Protein AF-A0A497PQ30-F1 (afdb_monomer_lite)

Foldseek 3Di:
DDWFWWAAPPPRDIDIDPDPFDDDPRDTTHTDPDDPPLCQWDQPDPVVRDIDGVCPVVVVVVVVVQVVVVVVLVVVCVVDDPVVNCVVPQADPVRHGDGPVNVD

Sequence (104 aa):
MAIKNYKCQICGHQYRTKDKSPEHCGKLSDRIMVAPTVTILEKQDPYTNKSRLKDQEKILKERARNHSRDVETTDLIEKNPLDEAVKNGWIKEDGTVRKKIDDR

Radius of gyration: 26.43 Å; chains: 1; bounding box: 48×39×66 Å

pLDDT: mean 76.83, std 9.65, range [52.75, 93.19]

Secondary structure (DSSP, 8-state):
---EEEE-TTT--EEEES-SS-EETTEEPEEE-PPP----EEEEETTTTEEEETTHHHHHHHHHHHHHHHHHHHHHHHHS-HHHHHHTTSB-TTSPBP-GGGG-

Structure (mmCIF, N/CA/C/O backbone):
data_AF-A0A497PQ30-F1
#
_entry.id   AF-A0A497PQ30-F1
#
loop_
_atom_site.group_PDB
_atom_site.id
_atom_site.type_symbol
_atom_site.label_atom_id
_atom_site.label_alt_id
_atom_site.label_comp_id
_atom_site.label_asym_id
_atom_site.label_entity_id
_atom_site.label_seq_id
_atom_site.pdbx_PDB_ins_code
_atom_site.Cartn_x
_atom_site.Cartn_y
_atom_site.Cartn_z
_atom_site.occupancy
_atom_site.B_iso_or_equiv
_atom_site.auth_seq_id
_atom_site.auth_comp_id
_atom_site.auth_asym_id
_atom_site.auth_atom_id
_atom_site.pdbx_PDB_model_num
ATOM 1 N N . MET A 1 1 ? 10.638 15.350 -10.994 1.00 65.06 1 MET A N 1
ATOM 2 C CA . MET A 1 1 ? 10.108 14.478 -12.071 1.00 65.06 1 MET A CA 1
ATOM 3 C C . MET A 1 1 ? 10.624 13.061 -11.868 1.00 65.06 1 MET A C 1
ATOM 5 O O . MET A 1 1 ? 11.779 12.910 -11.482 1.00 65.06 1 MET A O 1
ATOM 9 N N . ALA A 1 2 ? 9.773 12.049 -12.062 1.00 77.50 2 ALA A N 1
ATOM 10 C CA . ALA A 1 2 ? 10.164 10.642 -11.949 1.00 77.50 2 ALA A CA 1
ATOM 11 C C . ALA A 1 2 ? 11.087 10.231 -13.108 1.00 77.50 2 ALA A C 1
ATOM 13 O O . ALA A 1 2 ? 10.912 10.712 -14.228 1.00 77.50 2 ALA A O 1
ATOM 14 N N . ILE A 1 3 ? 12.045 9.341 -12.838 1.00 85.81 3 ILE A N 1
ATOM 15 C CA . ILE A 1 3 ? 12.904 8.746 -13.870 1.00 85.81 3 ILE A CA 1
ATOM 16 C C . ILE A 1 3 ? 12.032 7.856 -14.765 1.00 85.81 3 ILE A C 1
ATOM 18 O O . ILE A 1 3 ? 11.286 7.014 -14.264 1.00 85.81 3 ILE A O 1
ATOM 22 N N . LYS A 1 4 ? 12.115 8.048 -16.082 1.00 88.56 4 LYS A N 1
ATOM 23 C CA . LYS A 1 4 ? 11.377 7.283 -17.096 1.00 88.56 4 LYS A CA 1
ATOM 24 C C . LYS A 1 4 ? 12.353 6.582 -18.039 1.00 88.56 4 LYS A C 1
ATOM 26 O O . LYS A 1 4 ? 13.482 7.036 -18.216 1.00 88.56 4 LYS A O 1
ATOM 31 N N . ASN A 1 5 ? 11.908 5.475 -18.632 1.00 91.19 5 ASN A N 1
ATOM 32 C CA . ASN A 1 5 ? 12.662 4.734 -19.642 1.00 91.19 5 ASN A CA 1
ATOM 33 C C . ASN A 1 5 ? 12.316 5.266 -21.040 1.00 91.19 5 ASN A C 1
ATOM 35 O O . ASN A 1 5 ? 11.136 5.470 -21.340 1.00 91.19 5 ASN A O 1
ATOM 39 N N . TYR A 1 6 ? 13.326 5.443 -21.887 1.00 93.19 6 TYR A N 1
ATOM 40 C CA . TYR A 1 6 ? 13.181 5.864 -23.280 1.00 93.19 6 TYR A CA 1
ATOM 41 C C . TYR A 1 6 ? 14.001 4.965 -24.209 1.00 93.19 6 TYR A C 1
ATOM 43 O O . TYR A 1 6 ? 14.993 4.369 -23.783 1.00 93.19 6 TYR A O 1
ATOM 51 N N . LYS A 1 7 ? 13.578 4.869 -25.472 1.00 92.62 7 LYS A N 1
ATOM 52 C CA . LYS A 1 7 ? 14.267 4.155 -26.550 1.00 92.62 7 LYS A CA 1
ATOM 53 C C . LYS A 1 7 ? 14.501 5.097 -27.724 1.00 92.62 7 LYS A C 1
ATOM 55 O O . LYS A 1 7 ? 13.562 5.715 -28.216 1.00 92.62 7 LYS A O 1
ATOM 60 N N . CYS A 1 8 ? 15.736 5.167 -28.206 1.00 92.00 8 CYS A N 1
ATOM 61 C CA . CYS A 1 8 ? 16.032 5.883 -29.441 1.00 92.00 8 CYS A CA 1
ATOM 62 C C . CYS A 1 8 ? 15.506 5.110 -30.656 1.00 92.00 8 CYS A C 1
ATOM 64 O O . CYS A 1 8 ? 15.765 3.914 -30.792 1.00 92.00 8 CYS A O 1
ATOM 66 N N . GLN A 1 9 ? 14.815 5.802 -31.561 1.00 88.56 9 GLN A N 1
ATOM 67 C CA . GLN A 1 9 ? 14.284 5.210 -32.793 1.00 88.56 9 GLN A CA 1
ATOM 68 C C . GLN A 1 9 ? 15.371 4.843 -33.816 1.00 88.56 9 GLN A C 1
ATOM 70 O O . GLN A 1 9 ? 15.141 3.982 -34.657 1.00 88.56 9 GLN A O 1
ATOM 75 N N . ILE A 1 10 ? 16.543 5.488 -33.760 1.00 91.25 10 ILE A N 1
ATOM 76 C CA . ILE A 1 10 ? 17.610 5.312 -34.759 1.00 91.25 10 ILE A CA 1
ATOM 77 C C . ILE A 1 10 ? 18.509 4.130 -34.393 1.00 91.25 10 ILE A C 1
ATOM 79 O O . ILE A 1 10 ? 18.647 3.190 -35.167 1.00 91.25 10 ILE A O 1
ATOM 83 N N . CYS A 1 11 ? 19.122 4.168 -33.210 1.00 90.75 11 CYS A N 1
ATOM 84 C CA . CYS A 1 11 ? 20.087 3.152 -32.781 1.00 90.75 11 CYS A CA 1
ATOM 85 C C . CYS A 1 11 ? 19.477 2.078 -31.867 1.00 90.75 11 CYS A C 1
ATOM 87 O O . CYS A 1 11 ? 20.154 1.124 -31.494 1.00 90.75 11 CYS A O 1
ATOM 89 N N . GLY A 1 12 ? 18.216 2.237 -31.447 1.00 85.81 12 GLY A N 1
ATOM 90 C CA . GLY A 1 12 ? 17.548 1.308 -30.533 1.00 85.81 12 GLY A CA 1
ATOM 91 C C . GLY A 1 12 ? 18.042 1.357 -29.082 1.00 85.81 12 GLY A C 1
ATOM 92 O O . GLY A 1 12 ? 17.536 0.587 -28.262 1.00 85.81 12 GLY A O 1
ATOM 93 N N . HIS A 1 13 ? 18.991 2.242 -28.751 1.00 91.06 13 HIS A N 1
ATOM 94 C CA . HIS A 1 13 ? 19.568 2.358 -27.413 1.00 91.06 13 HIS A CA 1
ATOM 95 C C . HIS A 1 13 ? 18.505 2.743 -26.377 1.00 91.06 13 HIS A C 1
ATOM 97 O O . HIS A 1 13 ? 17.700 3.654 -26.602 1.00 91.06 13 HIS A O 1
ATOM 103 N N . GLN A 1 14 ? 18.505 2.039 -25.244 1.00 92.31 14 GLN A N 1
ATOM 104 C CA . GLN A 1 14 ? 17.577 2.264 -24.140 1.00 92.31 14 GLN A CA 1
ATOM 105 C C . GLN A 1 14 ? 18.292 2.955 -22.988 1.00 92.31 14 GLN A C 1
ATOM 107 O O . GLN A 1 14 ? 19.351 2.511 -22.553 1.00 92.31 14 GLN A O 1
ATOM 112 N N . TYR A 1 15 ? 17.687 4.014 -22.462 1.00 90.81 15 TYR A N 1
ATOM 113 C CA . TYR A 1 15 ? 18.277 4.803 -21.387 1.00 90.81 15 TYR A CA 1
ATOM 114 C C . TYR A 1 15 ? 17.205 5.389 -20.463 1.00 90.81 15 TYR A C 1
ATOM 116 O O . TYR A 1 15 ? 16.004 5.360 -20.750 1.00 90.81 15 TYR A O 1
ATOM 124 N N . ARG A 1 16 ? 17.643 5.884 -19.301 1.00 91.88 16 ARG A N 1
ATOM 125 C CA . ARG A 1 16 ? 16.776 6.399 -18.234 1.00 91.88 16 ARG A CA 1
ATOM 126 C C . ARG A 1 16 ? 17.083 7.862 -17.963 1.00 91.88 16 ARG A C 1
ATOM 128 O O . ARG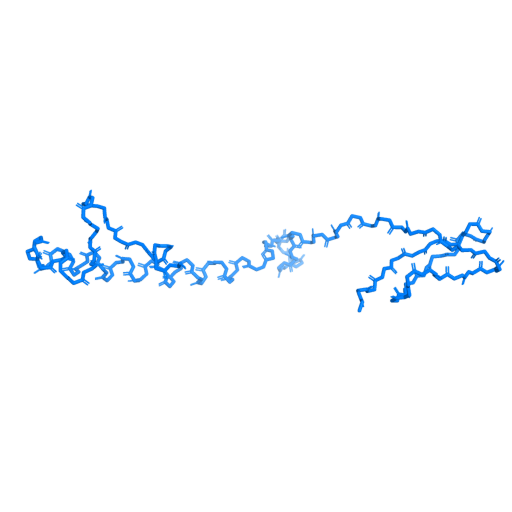 A 1 16 ? 18.227 8.200 -17.694 1.00 91.88 16 ARG A O 1
ATOM 135 N N . THR A 1 17 ? 16.066 8.718 -17.980 1.00 90.19 17 THR A N 1
ATOM 136 C CA . THR A 1 17 ? 16.227 10.151 -17.682 1.00 90.19 17 THR A CA 1
ATOM 137 C C . THR A 1 17 ? 14.989 10.726 -16.988 1.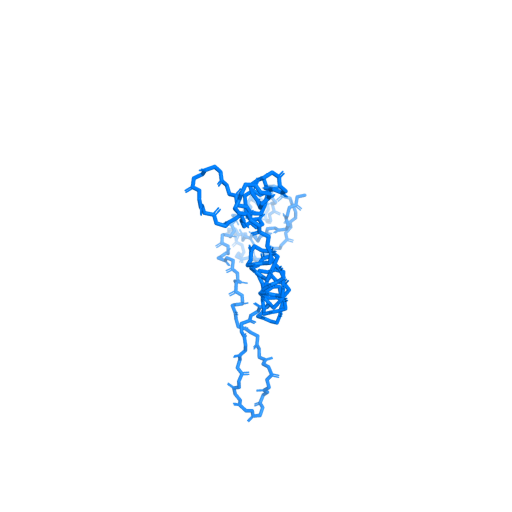00 90.19 17 THR A C 1
ATOM 139 O O . THR A 1 17 ? 13.910 10.125 -16.994 1.00 90.19 17 THR A O 1
ATOM 142 N N . LYS A 1 18 ? 15.161 11.880 -16.334 1.00 90.88 18 LYS A N 1
ATOM 143 C CA . LYS A 1 18 ? 14.083 12.697 -15.756 1.00 90.88 18 LYS A CA 1
ATOM 144 C C . LYS A 1 18 ? 13.473 13.664 -16.781 1.00 90.88 18 LYS A C 1
ATOM 146 O O . LYS A 1 18 ? 12.424 14.240 -16.487 1.00 90.88 18 LYS A O 1
ATOM 151 N N . ASP A 1 19 ? 14.099 13.827 -17.946 1.00 89.00 19 ASP A N 1
ATOM 152 C CA . ASP A 1 19 ? 13.671 14.769 -18.980 1.00 89.00 19 ASP A CA 1
ATOM 153 C C . ASP A 1 19 ? 12.336 14.356 -19.609 1.00 89.00 19 ASP A C 1
ATOM 155 O O . ASP A 1 19 ? 12.029 13.169 -19.780 1.00 89.00 19 ASP A O 1
ATOM 159 N N . LYS A 1 20 ? 11.511 15.357 -19.940 1.00 82.88 20 LYS A N 1
ATOM 160 C CA . LYS A 1 20 ? 10.192 15.134 -20.553 1.00 82.88 20 LYS A CA 1
ATOM 161 C C . LYS A 1 20 ? 10.291 14.717 -22.022 1.00 82.88 20 LYS A C 1
ATOM 163 O O . LYS A 1 20 ? 9.465 13.918 -22.450 1.00 82.88 20 LYS A O 1
ATOM 168 N N . SER A 1 21 ? 11.295 15.228 -22.734 1.00 85.12 21 SER A N 1
ATOM 169 C CA . SER A 1 21 ? 11.476 15.049 -24.178 1.00 85.12 21 SER A CA 1
ATOM 170 C C . SER A 1 21 ? 12.957 14.830 -24.505 1.00 85.12 21 SER A C 1
ATOM 172 O O . SER A 1 21 ? 13.599 15.724 -25.048 1.00 85.12 21 SER A O 1
ATOM 174 N N . PRO A 1 22 ? 13.552 13.700 -24.090 1.00 89.06 22 PRO A N 1
ATOM 175 C CA . PRO A 1 22 ? 14.964 13.465 -24.328 1.00 89.06 22 PRO A CA 1
ATOM 176 C C . PRO A 1 22 ? 15.234 13.095 -25.784 1.00 89.06 22 PRO A C 1
ATOM 178 O O . PRO A 1 22 ? 14.524 12.281 -26.378 1.00 89.06 22 PRO A O 1
ATOM 181 N N . GLU A 1 23 ? 16.313 13.644 -26.325 1.00 90.94 23 GLU A N 1
ATOM 182 C CA . GLU A 1 23 ? 16.773 13.370 -27.682 1.00 90.94 23 GLU A CA 1
ATOM 183 C C . GLU A 1 23 ? 17.981 12.435 -27.667 1.00 90.94 23 GLU A C 1
ATOM 185 O O . GLU A 1 23 ? 18.837 12.500 -26.783 1.00 90.94 23 GLU A O 1
ATOM 190 N N . HIS A 1 24 ? 18.051 11.552 -28.659 1.00 86.94 24 HIS A N 1
ATOM 191 C CA . HIS A 1 24 ? 19.231 10.740 -28.918 1.00 86.94 24 HIS A CA 1
ATOM 192 C C . HIS A 1 24 ? 19.405 10.550 -30.426 1.00 86.94 24 HIS A C 1
ATOM 194 O O . HIS A 1 24 ? 18.434 10.323 -31.148 1.00 86.94 24 HIS A O 1
ATOM 200 N N . CYS A 1 25 ? 20.644 10.677 -30.910 1.00 88.44 25 CYS A N 1
ATOM 201 C CA . CYS A 1 25 ? 20.973 10.669 -32.341 1.00 88.44 25 CYS A CA 1
ATOM 202 C C . CYS A 1 25 ? 20.215 11.737 -33.166 1.00 88.44 25 CYS A C 1
ATOM 204 O O . CYS A 1 25 ? 19.910 11.511 -34.332 1.00 88.44 25 CYS A O 1
ATOM 206 N N . GLY A 1 26 ? 19.897 12.894 -32.568 1.00 87.44 26 GLY A N 1
ATOM 207 C CA . GLY A 1 26 ? 19.221 14.007 -33.253 1.00 87.44 26 GLY A CA 1
ATOM 208 C C . GLY A 1 26 ? 17.717 13.811 -33.490 1.00 87.44 26 GLY A C 1
ATOM 209 O O . GLY A 1 26 ? 17.119 14.571 -34.246 1.00 87.44 26 GLY A O 1
ATOM 210 N N . LYS A 1 27 ? 17.095 12.799 -32.867 1.00 89.44 27 LYS A N 1
ATOM 211 C CA . LYS A 1 27 ? 15.637 12.615 -32.837 1.00 89.44 27 LYS A CA 1
ATOM 212 C C . LYS A 1 27 ? 15.132 12.444 -31.408 1.00 89.44 27 LYS A C 1
ATOM 214 O O . LYS A 1 27 ? 15.856 11.959 -30.537 1.00 89.44 27 LYS A O 1
ATOM 219 N N . LEU A 1 28 ? 13.870 12.809 -31.191 1.00 91.00 28 LEU A N 1
ATOM 220 C CA . LEU A 1 28 ? 13.159 12.538 -29.944 1.00 91.00 28 LEU A CA 1
ATOM 221 C C . LEU A 1 28 ? 13.059 11.028 -29.713 1.00 91.00 28 LEU A C 1
ATOM 223 O O . LEU A 1 28 ? 12.736 10.267 -30.627 1.00 91.00 28 LEU A O 1
ATOM 227 N N . SER A 1 29 ? 13.349 10.603 -28.487 1.00 91.69 29 SER A N 1
ATOM 228 C CA . SER A 1 29 ? 13.256 9.200 -28.098 1.00 91.69 29 SER A CA 1
ATOM 229 C C . SER A 1 29 ? 11.853 8.850 -27.618 1.00 91.69 29 SER A C 1
ATOM 231 O O . SER A 1 29 ? 11.216 9.610 -26.884 1.00 91.69 29 SE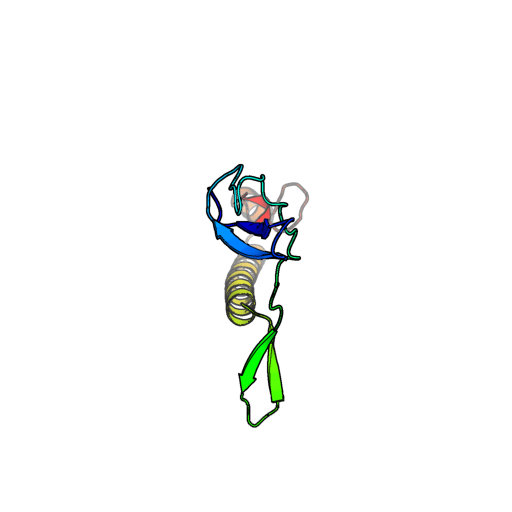R A O 1
ATOM 233 N N . ASP A 1 30 ? 11.396 7.651 -27.968 1.00 90.50 30 ASP A N 1
ATOM 234 C CA . ASP A 1 30 ? 10.084 7.156 -27.572 1.00 90.50 30 ASP A CA 1
ATOM 235 C C . ASP A 1 30 ? 10.092 6.706 -26.121 1.00 90.50 30 ASP A C 1
ATOM 237 O O . ASP A 1 30 ? 11.015 6.032 -25.650 1.00 90.50 30 ASP A O 1
ATOM 241 N N . ARG A 1 31 ? 9.028 7.039 -25.393 1.00 89.12 31 ARG A N 1
ATOM 242 C CA . ARG A 1 31 ? 8.864 6.582 -24.017 1.00 89.12 31 ARG A CA 1
ATOM 243 C C . ARG A 1 31 ? 8.535 5.092 -24.001 1.00 89.12 31 ARG A C 1
ATOM 245 O O . ARG A 1 31 ? 7.507 4.668 -24.519 1.00 89.12 31 ARG A O 1
ATOM 252 N N . ILE A 1 32 ? 9.349 4.315 -23.293 1.00 88.75 32 ILE A N 1
ATOM 253 C CA . ILE A 1 32 ? 9.050 2.911 -23.023 1.00 88.75 32 ILE A CA 1
ATOM 254 C C . ILE A 1 32 ? 8.126 2.853 -21.807 1.00 88.75 32 ILE A C 1
ATOM 256 O O . ILE A 1 32 ? 8.516 3.188 -20.681 1.00 88.75 32 ILE A O 1
ATOM 260 N N . MET A 1 33 ? 6.889 2.417 -22.029 1.00 80.25 33 MET A N 1
ATOM 261 C CA . MET A 1 33 ? 5.973 2.052 -20.953 1.00 80.25 33 MET A CA 1
ATOM 262 C C . MET A 1 33 ? 6.426 0.709 -20.383 1.00 80.25 33 MET A C 1
ATOM 264 O O . MET A 1 33 ? 6.108 -0.349 -20.913 1.00 80.25 33 MET A O 1
ATOM 268 N N . VAL A 1 34 ? 7.226 0.755 -19.320 1.00 73.19 34 VAL A N 1
ATOM 269 C CA . VAL A 1 34 ? 7.589 -0.452 -18.574 1.00 73.19 34 VAL A CA 1
ATOM 270 C C . VAL A 1 34 ? 6.461 -0.723 -17.590 1.00 73.19 34 VAL A C 1
ATOM 272 O O . VAL A 1 34 ? 6.118 0.158 -16.797 1.00 73.19 34 VAL A O 1
ATOM 275 N N . ALA A 1 35 ? 5.868 -1.918 -17.667 1.00 69.38 35 ALA A N 1
ATOM 276 C CA . ALA A 1 35 ? 4.928 -2.372 -16.652 1.00 69.38 35 ALA A CA 1
ATOM 277 C C . ALA A 1 35 ? 5.606 -2.240 -15.281 1.00 69.38 35 ALA A C 1
ATOM 279 O O . ALA A 1 35 ? 6.794 -2.563 -15.170 1.00 69.38 35 ALA A O 1
ATOM 280 N N . PRO A 1 36 ? 4.914 -1.735 -14.249 1.00 61.91 36 PRO A N 1
ATOM 281 C CA . PRO A 1 36 ? 5.510 -1.660 -12.929 1.00 61.91 36 PRO A CA 1
ATOM 282 C C . PRO A 1 36 ? 5.994 -3.063 -12.560 1.00 61.91 36 PRO A C 1
ATOM 284 O O . PRO A 1 36 ? 5.206 -4.006 -12.524 1.00 61.91 36 PRO A O 1
ATOM 287 N N . THR A 1 37 ? 7.299 -3.219 -12.333 1.00 60.59 37 THR A N 1
ATOM 288 C CA . THR A 1 37 ? 7.855 -4.448 -11.767 1.00 60.59 37 THR A CA 1
ATOM 289 C C . THR A 1 37 ? 7.418 -4.485 -10.314 1.00 60.59 37 THR A C 1
ATOM 291 O O . THR A 1 37 ? 8.155 -4.082 -9.415 1.00 60.59 37 THR A O 1
ATOM 294 N N . VAL A 1 38 ? 6.168 -4.876 -10.082 1.00 59.44 38 VAL A N 1
ATOM 295 C CA . VAL A 1 38 ? 5.681 -5.174 -8.746 1.00 59.44 38 VAL A CA 1
ATOM 296 C C . VAL A 1 38 ? 6.278 -6.533 -8.421 1.00 59.44 38 VAL A C 1
ATOM 298 O O . VAL A 1 38 ? 5.755 -7.572 -8.814 1.00 59.44 38 VAL A O 1
ATOM 301 N N . THR A 1 39 ? 7.445 -6.549 -7.782 1.00 61.09 39 THR A N 1
ATOM 302 C CA . THR A 1 39 ? 7.932 -7.763 -7.130 1.00 61.09 39 THR A CA 1
ATOM 303 C C . THR A 1 39 ? 7.003 -8.029 -5.954 1.00 61.09 39 THR A C 1
ATOM 305 O O . THR A 1 39 ? 7.169 -7.483 -4.868 1.00 61.09 39 THR A O 1
ATOM 308 N N . ILE A 1 40 ? 5.956 -8.813 -6.219 1.00 65.25 40 ILE A N 1
ATOM 309 C CA . ILE A 1 40 ? 4.939 -9.205 -5.233 1.00 65.25 40 ILE A CA 1
ATOM 310 C C . ILE A 1 40 ? 5.565 -10.122 -4.176 1.00 65.25 40 ILE A C 1
ATOM 312 O O . ILE A 1 40 ? 5.155 -10.112 -3.018 1.00 65.25 40 ILE A O 1
ATOM 316 N N . LEU A 1 41 ? 6.577 -10.892 -4.576 1.00 69.62 41 LEU A N 1
ATOM 317 C CA . LEU A 1 41 ? 7.238 -11.893 -3.756 1.00 69.62 41 LEU A CA 1
ATOM 318 C C . LEU A 1 41 ? 8.710 -11.536 -3.545 1.00 69.62 41 LEU A C 1
ATOM 320 O O . LEU A 1 41 ? 9.424 -11.187 -4.486 1.00 69.62 41 LEU A O 1
A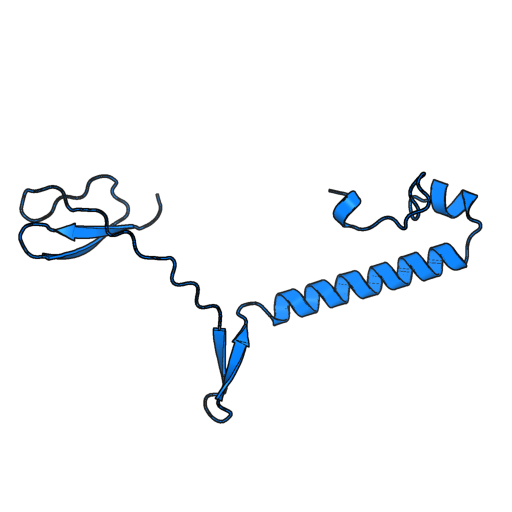TOM 324 N N . GLU A 1 42 ? 9.163 -11.679 -2.307 1.00 70.69 42 GLU A N 1
ATOM 325 C CA . GLU A 1 42 ? 10.560 -11.592 -1.902 1.00 70.69 42 GLU A CA 1
ATOM 326 C C . GLU A 1 42 ? 11.050 -12.994 -1.518 1.00 70.69 42 GLU A C 1
ATOM 328 O O . GLU A 1 42 ? 10.349 -13.753 -0.837 1.00 70.69 42 GLU A O 1
ATOM 333 N N . LYS A 1 43 ? 12.256 -13.366 -1.969 1.00 66.25 43 LYS A N 1
ATOM 334 C CA . LYS A 1 43 ? 12.891 -14.626 -1.558 1.00 66.25 43 LYS A CA 1
ATOM 335 C C . LYS A 1 43 ? 13.223 -14.523 -0.073 1.00 66.25 43 LYS A C 1
ATOM 337 O O . LYS A 1 43 ? 13.979 -13.641 0.321 1.00 66.25 43 LYS A O 1
ATOM 342 N N . GLN A 1 44 ? 12.636 -15.398 0.736 1.00 64.94 44 GLN A N 1
ATOM 343 C CA . GLN A 1 44 ? 12.869 -15.408 2.177 1.00 64.94 44 GLN A CA 1
ATOM 344 C C . GLN A 1 44 ? 14.062 -16.297 2.527 1.00 64.94 44 GLN A C 1
ATOM 346 O O . GLN A 1 44 ? 14.837 -15.948 3.410 1.00 64.94 44 GLN A O 1
ATOM 351 N N . ASP A 1 45 ? 14.217 -17.417 1.818 1.00 66.50 45 ASP A N 1
ATOM 352 C CA . ASP A 1 45 ? 15.265 -18.394 2.091 1.00 66.50 45 ASP A CA 1
ATOM 353 C C . ASP A 1 45 ? 15.589 -19.220 0.825 1.00 66.50 45 ASP A C 1
ATOM 355 O O . ASP A 1 45 ? 14.697 -19.878 0.274 1.00 66.50 45 ASP A O 1
ATOM 359 N N . PRO A 1 46 ? 16.839 -19.183 0.325 1.00 64.75 46 PRO A N 1
ATOM 360 C CA . PRO A 1 46 ? 17.247 -19.932 -0.860 1.00 64.75 46 PRO A CA 1
ATOM 361 C C . PRO A 1 46 ? 17.323 -21.450 -0.634 1.00 64.75 46 PRO A C 1
ATOM 363 O O . PRO A 1 46 ? 17.298 -22.187 -1.616 1.00 64.75 46 PRO A O 1
ATOM 366 N N . TYR A 1 47 ? 17.387 -21.930 0.613 1.00 73.19 47 TYR A N 1
ATOM 367 C CA . TYR A 1 47 ? 17.500 -23.362 0.915 1.00 73.19 47 TYR A CA 1
ATOM 368 C C . TYR A 1 47 ? 16.142 -24.060 1.009 1.00 73.19 47 TYR A C 1
ATOM 370 O O . TYR A 1 47 ? 16.026 -25.238 0.681 1.00 73.19 47 TYR A O 1
ATOM 378 N N . THR A 1 48 ? 15.095 -23.339 1.420 1.00 76.88 48 THR A N 1
ATOM 379 C CA . THR A 1 48 ? 13.746 -23.903 1.602 1.00 76.88 48 THR A CA 1
ATOM 380 C C . THR A 1 48 ? 12.767 -23.550 0.477 1.00 76.88 48 THR A C 1
ATOM 382 O O . THR A 1 48 ? 11.607 -23.952 0.540 1.00 76.88 48 THR A O 1
ATOM 385 N N . ASN A 1 49 ? 13.209 -22.813 -0.556 1.00 68.69 49 ASN A N 1
ATOM 386 C CA . ASN A 1 49 ? 12.377 -22.298 -1.660 1.00 68.69 49 ASN A CA 1
ATOM 387 C C . ASN A 1 49 ? 11.128 -21.522 -1.196 1.00 68.69 49 ASN A C 1
ATOM 389 O O . ASN A 1 49 ? 10.146 -21.392 -1.928 1.00 68.69 49 ASN A O 1
ATOM 393 N N . LYS A 1 50 ? 11.158 -20.966 0.019 1.00 73.56 50 LYS A N 1
ATOM 394 C CA . LYS A 1 50 ? 10.058 -20.165 0.550 1.00 73.56 50 LYS A CA 1
ATOM 395 C C . LYS A 1 50 ? 10.202 -18.720 0.082 1.00 73.56 50 LYS A C 1
ATOM 397 O O . LYS A 1 50 ? 11.225 -18.062 0.291 1.00 73.56 50 LYS A O 1
ATOM 402 N N . SER A 1 51 ? 9.147 -18.213 -0.543 1.00 76.00 51 SER A N 1
ATOM 403 C CA . SER A 1 51 ? 8.976 -16.793 -0.841 1.00 76.00 51 SER A CA 1
ATOM 404 C C . SER A 1 51 ? 7.857 -16.223 0.012 1.00 76.00 51 SER A C 1
ATOM 406 O O . SER A 1 51 ? 6.827 -16.874 0.188 1.00 76.00 51 SER A O 1
ATOM 408 N N . ARG A 1 52 ? 8.031 -14.993 0.487 1.00 74.81 52 ARG A N 1
ATOM 409 C CA . ARG A 1 52 ? 6.987 -14.252 1.198 1.00 74.81 52 ARG A CA 1
ATOM 410 C C . ARG A 1 52 ? 6.485 -13.099 0.362 1.00 74.81 52 ARG A C 1
ATOM 412 O O . ARG A 1 52 ? 7.203 -12.599 -0.503 1.00 74.81 52 ARG A O 1
ATOM 419 N N . LEU A 1 53 ? 5.267 -12.657 0.645 1.00 75.75 53 LEU A N 1
ATOM 420 C CA . LEU A 1 53 ? 4.778 -11.424 0.051 1.00 75.75 53 LEU A CA 1
ATOM 421 C C . LEU A 1 53 ? 5.601 -10.249 0.577 1.00 75.75 53 LEU A C 1
ATOM 423 O O . LEU A 1 53 ? 5.916 -10.176 1.771 1.00 75.75 53 LEU A O 1
ATOM 427 N N . LYS A 1 54 ? 5.931 -9.323 -0.318 1.00 73.44 54 LYS A N 1
ATOM 428 C CA . LYS A 1 54 ? 6.554 -8.063 0.066 1.00 73.44 54 LYS A CA 1
ATOM 429 C C . LYS A 1 54 ? 5.669 -7.351 1.093 1.00 73.44 54 LYS A C 1
ATOM 431 O O . LYS A 1 54 ? 4.450 -7.321 0.949 1.00 73.44 54 LYS A O 1
ATOM 436 N N . ASP A 1 55 ? 6.283 -6.833 2.155 1.00 75.50 55 ASP A N 1
ATOM 437 C CA . ASP A 1 55 ? 5.608 -6.153 3.271 1.00 75.50 55 ASP A CA 1
ATOM 438 C C . ASP A 1 55 ? 4.609 -7.012 4.084 1.00 75.50 55 ASP A C 1
ATOM 440 O O . ASP A 1 55 ? 3.886 -6.481 4.931 1.00 75.50 55 ASP A O 1
ATOM 444 N N . GLN A 1 56 ? 4.596 -8.343 3.918 1.00 77.56 56 GLN A N 1
ATOM 445 C CA . GLN A 1 56 ? 3.695 -9.235 4.664 1.00 77.56 56 GLN A CA 1
ATOM 446 C C . GLN A 1 56 ? 3.835 -9.079 6.185 1.00 77.56 56 GLN A C 1
ATOM 448 O O . GLN A 1 56 ? 2.834 -9.049 6.897 1.00 77.56 56 GLN A O 1
ATOM 453 N N . GLU A 1 57 ? 5.058 -8.926 6.700 1.00 77.62 57 GLU A N 1
ATOM 454 C CA . GLU A 1 57 ? 5.281 -8.698 8.134 1.00 77.62 57 GLU A CA 1
ATOM 455 C C . GLU A 1 57 ? 4.680 -7.380 8.624 1.00 77.62 57 GLU A C 1
ATOM 457 O O . GLU A 1 57 ? 4.146 -7.320 9.730 1.00 77.62 57 GLU A O 1
ATOM 462 N N . LYS A 1 58 ? 4.750 -6.319 7.813 1.00 80.88 58 LYS A N 1
ATOM 463 C CA . LYS A 1 58 ? 4.163 -5.022 8.157 1.00 80.88 58 LYS A CA 1
ATOM 464 C C . LYS A 1 58 ? 2.644 -5.142 8.244 1.00 80.88 58 LYS A C 1
ATOM 466 O O . LYS A 1 58 ? 2.064 -4.696 9.230 1.00 80.88 58 LYS A O 1
ATOM 471 N N . ILE A 1 59 ? 2.033 -5.820 7.270 1.00 79.88 59 ILE A N 1
ATOM 472 C CA . ILE A 1 59 ? 0.593 -6.104 7.251 1.00 79.88 59 ILE A CA 1
ATOM 473 C C . ILE A 1 59 ? 0.191 -6.932 8.479 1.00 79.88 59 ILE A C 1
ATOM 475 O O . ILE A 1 59 ? -0.792 -6.610 9.142 1.00 79.88 59 ILE A O 1
ATOM 479 N N . LEU A 1 60 ? 0.952 -7.978 8.815 1.00 82.19 60 LEU A N 1
ATOM 480 C CA . LEU A 1 60 ? 0.676 -8.827 9.978 1.00 82.19 60 LEU A CA 1
ATOM 481 C C . LEU A 1 60 ? 0.800 -8.056 11.297 1.00 82.19 60 LEU A C 1
ATOM 483 O O . LEU A 1 60 ? -0.080 -8.165 12.148 1.00 82.19 60 LEU A O 1
ATOM 487 N N . LYS A 1 61 ? 1.843 -7.232 11.456 1.00 83.31 61 LYS A N 1
ATOM 488 C CA . LYS A 1 61 ? 2.018 -6.377 12.642 1.00 83.31 61 LYS A CA 1
ATOM 489 C C . LYS A 1 61 ? 0.894 -5.354 12.775 1.00 83.31 61 LYS A C 1
ATOM 491 O O . LYS A 1 61 ? 0.423 -5.112 13.881 1.00 83.31 61 LYS A O 1
ATOM 496 N N . GLU A 1 62 ? 0.457 -4.753 11.673 1.00 79.00 62 GLU A N 1
ATOM 497 C CA . GLU A 1 62 ? -0.652 -3.798 11.679 1.00 79.00 62 GLU A CA 1
ATOM 498 C C . GLU A 1 62 ? -1.983 -4.473 12.032 1.00 79.00 62 GLU A C 1
ATOM 500 O O . GLU A 1 62 ? -2.717 -3.964 12.877 1.00 79.00 62 GLU A O 1
ATOM 505 N N . ARG A 1 63 ? -2.252 -5.666 11.481 1.00 77.00 63 ARG A N 1
ATOM 506 C CA . ARG A 1 63 ? -3.416 -6.480 11.870 1.00 77.00 63 ARG A CA 1
ATOM 507 C C . ARG A 1 63 ? -3.397 -6.838 13.353 1.00 77.00 63 ARG A C 1
ATOM 509 O O . ARG A 1 63 ? -4.419 -6.684 14.009 1.00 77.00 63 ARG A O 1
ATOM 516 N N . ALA A 1 64 ? -2.250 -7.255 13.888 1.00 76.88 64 ALA A N 1
ATOM 517 C CA . ALA A 1 64 ? -2.119 -7.595 15.303 1.00 76.88 64 ALA A CA 1
ATOM 518 C C . ALA A 1 64 ? -2.409 -6.394 16.225 1.00 76.88 64 ALA A C 1
ATOM 520 O O . ALA A 1 64 ? -3.112 -6.542 17.219 1.00 76.88 64 ALA A O 1
ATOM 521 N N . ARG A 1 65 ? -1.928 -5.193 15.870 1.00 76.62 65 ARG A N 1
ATOM 522 C CA . ARG A 1 65 ? -2.199 -3.954 16.629 1.00 76.62 65 ARG A CA 1
ATOM 523 C C . ARG A 1 65 ? -3.662 -3.520 16.586 1.00 76.62 65 ARG A C 1
ATOM 525 O O . ARG A 1 65 ? -4.139 -2.907 17.534 1.00 76.62 65 ARG A O 1
ATOM 532 N N . ASN A 1 66 ? -4.350 -3.761 15.473 1.00 74.81 66 ASN A N 1
ATOM 533 C CA . ASN A 1 66 ? -5.777 -3.463 15.388 1.00 74.81 66 ASN A CA 1
ATOM 534 C C . ASN A 1 66 ? -6.577 -4.476 16.214 1.00 74.81 66 ASN A C 1
ATOM 536 O O . ASN A 1 66 ? -7.405 -4.064 17.013 1.00 74.81 66 ASN A O 1
ATOM 540 N N . HIS A 1 67 ? -6.237 -5.767 16.131 1.00 75.62 67 HIS A N 1
ATOM 541 C CA . HIS A 1 67 ? -6.892 -6.808 16.923 1.00 75.62 67 HIS A CA 1
ATOM 542 C C . HIS A 1 67 ? -6.802 -6.550 18.435 1.00 75.62 67 HIS A C 1
ATOM 544 O O . HIS A 1 67 ? -7.787 -6.739 19.135 1.00 75.62 67 HIS A O 1
ATOM 550 N N . SER A 1 68 ? -5.657 -6.096 18.963 1.00 69.62 68 SER A N 1
ATOM 551 C CA . SER A 1 68 ? -5.550 -5.786 20.400 1.00 69.62 68 SER A CA 1
ATOM 552 C C . SER A 1 68 ? -6.497 -4.661 20.831 1.00 69.62 68 SER A C 1
ATOM 554 O O . SER A 1 68 ? -7.131 -4.764 21.872 1.00 69.62 68 SER A O 1
ATOM 556 N N . ARG A 1 69 ? -6.654 -3.622 20.004 1.00 67.19 69 ARG A N 1
ATOM 557 C CA . ARG A 1 69 ? -7.594 -2.521 20.268 1.00 67.19 69 ARG A CA 1
ATOM 558 C C . ARG A 1 69 ? -9.055 -2.933 20.114 1.00 67.19 69 ARG A C 1
ATOM 560 O O . ARG A 1 69 ? -9.900 -2.464 20.871 1.00 67.19 69 ARG A O 1
ATOM 567 N N . ASP A 1 70 ? -9.353 -3.795 19.146 1.00 68.81 70 ASP A N 1
ATOM 568 C CA . ASP A 1 70 ? -10.706 -4.315 18.931 1.00 68.81 70 ASP A CA 1
ATOM 569 C C . ASP A 1 70 ? -11.141 -5.198 20.123 1.00 68.81 70 ASP A C 1
ATOM 571 O O . ASP A 1 70 ? -12.285 -5.134 20.572 1.00 68.81 70 ASP A O 1
ATOM 575 N N . VAL A 1 71 ? -10.212 -5.964 20.709 1.00 73.81 71 VAL A N 1
ATOM 576 C CA . VAL A 1 71 ? -10.453 -6.715 21.956 1.00 73.81 71 VAL A CA 1
ATOM 577 C C . VAL A 1 71 ? -10.650 -5.772 23.150 1.00 73.81 71 VAL A C 1
ATOM 579 O O . VAL A 1 71 ? -11.607 -5.916 23.897 1.00 73.81 71 VAL A O 1
ATOM 582 N N . GLU A 1 72 ? -9.810 -4.745 23.305 1.00 70.00 72 GLU A N 1
ATOM 583 C CA . GLU A 1 72 ? -9.973 -3.761 24.390 1.00 70.00 72 GLU A CA 1
ATOM 584 C C . GLU A 1 72 ? -11.316 -3.015 24.317 1.00 70.00 72 GLU A C 1
ATOM 586 O O . GLU A 1 72 ? -11.951 -2.763 25.339 1.00 70.00 72 GLU A O 1
ATOM 591 N N . THR A 1 73 ? -11.773 -2.664 23.113 1.00 70.69 73 THR A N 1
ATOM 592 C CA . THR A 1 73 ? -13.062 -1.980 22.918 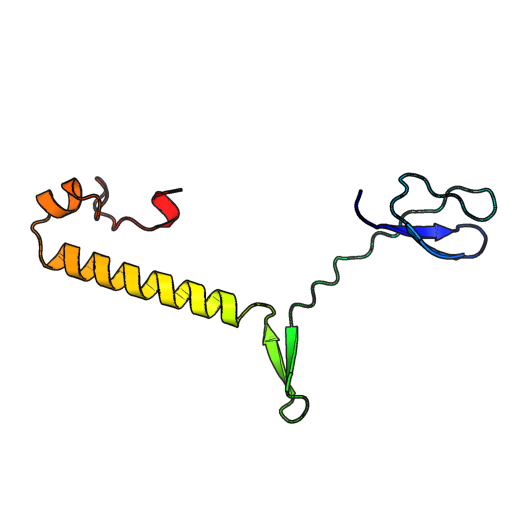1.00 70.69 73 THR A CA 1
ATOM 593 C C . THR A 1 73 ? -14.253 -2.900 23.157 1.00 70.69 73 THR A C 1
ATOM 595 O O . THR A 1 73 ? -15.241 -2.452 23.733 1.00 70.69 73 THR A O 1
ATOM 598 N N . THR A 1 74 ? -14.164 -4.178 22.786 1.00 71.00 74 THR A N 1
ATOM 599 C CA . THR A 1 74 ? -15.212 -5.165 23.101 1.00 71.00 74 THR A CA 1
ATOM 600 C C . THR A 1 74 ? -15.315 -5.428 24.603 1.00 71.00 74 THR A C 1
ATOM 602 O O . THR A 1 74 ? -16.415 -5.339 25.144 1.00 71.00 74 THR A O 1
ATOM 605 N N . ASP A 1 75 ? -14.192 -5.593 25.306 1.00 75.62 75 ASP A N 1
ATOM 606 C CA . ASP A 1 75 ? -14.169 -5.718 26.771 1.00 75.62 75 ASP A CA 1
ATOM 607 C C . ASP A 1 75 ? -14.793 -4.500 27.480 1.00 75.62 75 ASP A C 1
ATOM 609 O O . ASP A 1 75 ? -15.449 -4.633 28.515 1.00 75.62 75 ASP A O 1
ATOM 613 N N . LEU A 1 76 ? -14.564 -3.290 26.957 1.00 73.38 76 LEU A N 1
ATOM 614 C CA . LEU A 1 76 ? -15.137 -2.053 27.498 1.00 73.38 76 LEU A CA 1
ATOM 615 C C . LEU A 1 76 ? -16.643 -1.950 27.240 1.00 73.38 76 LEU A C 1
ATOM 617 O O . LEU A 1 76 ? -17.371 -1.474 28.110 1.00 73.38 76 LEU A O 1
ATOM 621 N N . ILE A 1 77 ? -17.112 -2.415 26.082 1.00 73.06 77 ILE A N 1
ATOM 622 C CA . ILE A 1 77 ? -18.541 -2.486 25.762 1.00 73.06 77 ILE A CA 1
ATOM 623 C C . ILE A 1 77 ? -19.255 -3.473 26.691 1.00 73.06 77 ILE A C 1
ATOM 625 O O . ILE A 1 77 ? -20.312 -3.142 27.212 1.00 73.06 77 ILE A O 1
ATOM 629 N N . GLU A 1 78 ? -18.681 -4.651 26.950 1.00 75.56 78 GLU A N 1
ATOM 630 C CA . GLU A 1 78 ? -19.303 -5.658 27.825 1.00 75.56 78 GLU A CA 1
ATOM 631 C C . GLU A 1 78 ? -19.403 -5.209 29.291 1.00 75.56 78 GLU A C 1
ATOM 633 O O . GLU A 1 78 ? -20.331 -5.593 30.002 1.00 75.56 78 GLU A O 1
ATOM 638 N N . LYS A 1 79 ? -18.453 -4.390 29.757 1.00 80.62 79 LYS A N 1
ATOM 639 C CA . LYS A 1 79 ? -18.382 -3.935 31.156 1.00 80.62 79 LYS A CA 1
ATOM 640 C C . LYS A 1 79 ? -19.256 -2.723 31.474 1.00 80.62 79 LYS A C 1
ATOM 642 O O . LYS A 1 79 ? -19.408 -2.412 32.653 1.00 80.62 79 LYS A O 1
ATOM 647 N N . ASN A 1 80 ? -19.799 -2.034 30.471 1.00 75.62 80 ASN A N 1
ATOM 648 C CA . ASN A 1 80 ? -20.563 -0.802 30.665 1.00 75.62 80 ASN A CA 1
ATOM 649 C C . ASN A 1 80 ? -21.978 -0.928 30.077 1.00 75.62 80 ASN A C 1
ATOM 651 O O . ASN A 1 80 ? -22.174 -1.612 29.072 1.00 75.62 80 ASN A O 1
ATOM 655 N N . PRO A 1 81 ? -22.986 -0.268 30.670 1.00 74.88 81 PRO A N 1
ATOM 656 C CA . PRO A 1 81 ? -24.325 -0.226 30.095 1.00 74.88 81 PRO A CA 1
ATOM 657 C C . PRO A 1 81 ? -24.313 0.437 28.705 1.00 74.88 81 PRO A C 1
ATOM 659 O O . PRO A 1 81 ? -23.543 1.363 28.442 1.00 74.88 81 PRO A O 1
ATOM 662 N N . LEU A 1 82 ? -25.197 -0.028 27.816 1.00 68.19 82 LEU A N 1
ATOM 663 C CA . LEU A 1 82 ? -25.292 0.395 26.408 1.00 68.19 82 LEU A CA 1
ATOM 664 C C . LEU A 1 82 ? -25.318 1.922 26.227 1.00 68.19 82 LEU A C 1
ATOM 666 O O . LEU A 1 82 ? -24.621 2.449 25.362 1.00 68.19 82 LEU A O 1
ATOM 670 N N . ASP A 1 83 ? -26.051 2.634 27.084 1.00 67.62 83 ASP A N 1
ATOM 671 C CA . ASP A 1 83 ? -26.178 4.095 27.018 1.00 67.62 83 ASP A CA 1
ATOM 672 C C . ASP A 1 83 ? -24.845 4.825 27.271 1.00 67.62 83 ASP A C 1
ATOM 674 O O . ASP A 1 83 ? -24.589 5.889 26.703 1.00 67.62 83 ASP A O 1
ATOM 678 N N . GLU A 1 84 ? -23.968 4.256 28.102 1.00 72.62 84 GLU A N 1
ATOM 679 C CA . GLU A 1 84 ? -22.631 4.797 28.370 1.00 72.62 84 GLU A CA 1
ATOM 680 C C . GLU A 1 84 ? -21.643 4.425 27.264 1.00 72.62 84 GLU A C 1
ATOM 682 O O . GLU A 1 84 ? -20.810 5.246 26.883 1.00 72.62 84 GLU A O 1
ATOM 687 N N . ALA A 1 85 ? -21.772 3.233 26.679 1.00 70.19 85 ALA A N 1
ATOM 688 C CA . ALA A 1 85 ? -20.953 2.809 25.546 1.00 70.19 85 ALA A CA 1
ATOM 689 C C . ALA A 1 85 ? -21.202 3.663 24.285 1.00 70.19 85 ALA A C 1
ATOM 691 O O . ALA A 1 85 ? -20.258 3.966 23.548 1.00 70.19 85 ALA A O 1
ATOM 692 N N . VAL A 1 86 ? -22.448 4.105 24.062 1.00 71.62 86 VAL A N 1
ATOM 693 C CA . VAL A 1 86 ? -22.802 5.054 22.990 1.00 71.62 86 VAL A CA 1
ATOM 694 C C . VAL A 1 86 ? -22.244 6.449 23.294 1.00 71.62 86 VAL A C 1
ATOM 696 O O . VAL A 1 86 ? -21.594 7.045 22.436 1.00 71.62 86 VAL A O 1
ATOM 699 N N . LYS A 1 87 ? -22.404 6.956 24.527 1.00 72.75 87 LYS A N 1
ATOM 700 C CA . LYS A 1 87 ? -21.849 8.266 24.936 1.00 72.75 87 LYS A CA 1
ATOM 701 C C . LYS A 1 87 ? -20.324 8.328 24.854 1.00 72.75 87 LYS A C 1
ATOM 703 O O . LYS A 1 87 ? -19.778 9.349 24.444 1.00 72.75 87 LYS A O 1
ATOM 708 N N . ASN A 1 88 ? -19.644 7.242 25.211 1.00 71.81 88 ASN A N 1
ATOM 709 C CA . ASN A 1 88 ? -18.186 7.129 25.137 1.00 71.81 88 ASN A CA 1
ATOM 710 C C . ASN A 1 88 ? -17.679 6.873 23.707 1.00 71.81 88 ASN A C 1
ATOM 712 O O . ASN A 1 88 ? -16.469 6.828 23.479 1.00 71.81 88 ASN A O 1
ATOM 716 N N . GLY A 1 89 ? -18.587 6.722 22.737 1.00 71.38 89 GLY A N 1
ATOM 717 C CA . GLY A 1 89 ? -18.260 6.579 21.324 1.00 71.38 89 GLY A CA 1
ATOM 718 C C . GLY A 1 89 ? -17.714 5.207 20.936 1.00 71.38 89 GLY A C 1
ATOM 719 O O . GLY A 1 89 ? -17.095 5.094 19.882 1.00 71.38 89 GLY A O 1
ATOM 720 N N . TRP A 1 90 ? -17.919 4.165 21.746 1.00 74.12 90 TRP A N 1
ATOM 721 C CA . TRP A 1 90 ? -17.497 2.793 21.421 1.00 74.12 90 TRP A CA 1
ATOM 722 C C . TRP A 1 90 ? -18.479 2.090 20.474 1.00 74.12 90 TRP A C 1
ATOM 724 O O . TRP A 1 90 ? -18.096 1.211 19.700 1.00 74.12 90 TRP A O 1
ATOM 734 N N . ILE A 1 91 ? -19.739 2.524 20.489 1.00 76.38 91 ILE A N 1
ATOM 735 C CA . ILE A 1 91 ? -20.819 2.037 19.628 1.00 76.38 91 ILE A CA 1
ATOM 736 C C . ILE A 1 91 ? -21.405 3.237 18.875 1.00 76.38 91 ILE A C 1
ATOM 738 O O . ILE A 1 91 ? -21.512 4.332 19.429 1.00 76.38 91 ILE A O 1
ATOM 742 N N . LYS A 1 92 ? -21.748 3.052 17.598 1.00 76.00 92 LYS A N 1
ATOM 743 C CA . LYS A 1 92 ? -22.480 4.052 16.805 1.00 76.00 92 LYS A CA 1
ATOM 744 C C . LYS A 1 92 ? -23.951 4.126 17.227 1.00 76.00 92 LYS A C 1
ATOM 746 O O . LYS A 1 92 ? -24.468 3.199 17.843 1.00 76.00 92 LYS A O 1
ATOM 751 N N . GLU A 1 93 ? -24.647 5.179 16.806 1.00 72.12 93 GLU A N 1
ATOM 752 C CA . GLU A 1 93 ? -26.107 5.300 16.975 1.00 72.12 93 GLU A CA 1
ATOM 753 C C . GLU A 1 93 ? -26.862 4.127 16.316 1.00 72.12 93 GLU A C 1
ATOM 755 O O . GLU A 1 93 ? -27.891 3.680 16.812 1.00 72.12 93 GLU A O 1
ATOM 760 N N . ASP A 1 94 ? -26.274 3.552 15.265 1.00 72.25 94 ASP A N 1
ATOM 761 C CA . ASP A 1 94 ? -26.778 2.399 14.511 1.00 72.25 94 ASP A CA 1
ATOM 762 C C . ASP A 1 94 ? -26.620 1.052 15.256 1.00 72.25 94 ASP A C 1
ATOM 764 O O . ASP A 1 94 ? -26.984 -0.000 14.729 1.00 72.25 94 ASP A O 1
ATOM 768 N N . GLY A 1 95 ? -26.006 1.042 16.446 1.00 68.38 95 GLY A N 1
ATOM 769 C CA . GLY A 1 95 ? -25.744 -0.166 17.239 1.00 68.38 95 GLY A CA 1
ATOM 770 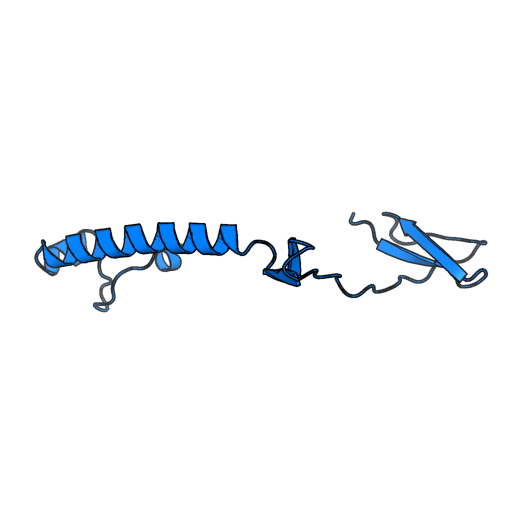C C . GLY A 1 95 ? -24.518 -0.979 16.800 1.00 68.38 95 GLY A C 1
ATOM 771 O O . GLY A 1 95 ? -24.187 -1.991 17.417 1.00 68.38 95 GLY A O 1
ATOM 772 N N . THR A 1 96 ? -23.803 -0.554 15.755 1.00 77.56 96 THR A N 1
ATOM 773 C CA . THR A 1 96 ? -22.557 -1.211 15.326 1.00 77.56 96 THR A CA 1
ATOM 774 C C . THR A 1 96 ? -21.350 -0.717 16.120 1.00 77.56 96 THR A C 1
ATOM 776 O O . THR A 1 96 ? -21.225 0.482 16.374 1.00 77.56 96 THR A O 1
ATOM 779 N N . VAL A 1 97 ? -20.421 -1.624 16.442 1.00 75.00 97 VAL A N 1
ATOM 780 C CA . VAL A 1 97 ? -19.138 -1.283 17.080 1.00 75.00 97 VAL A CA 1
ATOM 781 C C . VAL A 1 97 ? -18.344 -0.347 16.173 1.00 75.00 97 VAL A C 1
ATOM 783 O O . VAL A 1 97 ? -18.161 -0.627 14.982 1.00 75.00 97 VAL A O 1
ATOM 786 N N . ARG A 1 98 ? -17.872 0.765 16.736 1.00 71.12 98 ARG A N 1
ATOM 787 C CA . ARG A 1 98 ? -17.090 1.759 16.004 1.00 71.12 98 ARG A CA 1
ATOM 788 C C . ARG A 1 98 ? -15.722 1.177 15.657 1.00 71.12 98 ARG A C 1
ATOM 790 O O . ARG A 1 98 ? -15.015 0.675 16.527 1.00 71.12 98 ARG A O 1
ATOM 797 N N . LYS A 1 99 ? -15.339 1.229 14.381 1.00 69.56 99 LYS A N 1
ATOM 798 C CA . LYS A 1 99 ? -14.027 0.761 13.915 1.00 69.56 99 LYS A CA 1
ATOM 799 C C . LYS A 1 99 ? -13.134 1.955 13.628 1.00 69.56 99 LYS A C 1
ATOM 801 O O . LYS A 1 99 ? -13.601 3.002 13.209 1.00 69.56 99 LYS A O 1
ATOM 806 N N . LYS A 1 100 ? -11.817 1.759 13.699 1.00 64.75 100 LYS A N 1
ATOM 807 C CA . LYS A 1 100 ? -10.816 2.790 13.359 1.00 64.75 100 LYS A CA 1
ATOM 808 C C . LYS A 1 100 ? -10.974 3.390 11.948 1.00 64.75 100 LYS A C 1
ATOM 810 O O . LYS A 1 100 ? -10.490 4.484 11.687 1.00 64.75 100 LYS A O 1
ATOM 815 N N . ILE A 1 101 ? -11.605 2.665 11.020 1.00 60.19 101 ILE A N 1
ATOM 816 C CA . ILE A 1 101 ? -11.927 3.167 9.672 1.00 60.19 101 ILE A CA 1
ATOM 817 C C . ILE A 1 101 ? -12.962 4.299 9.721 1.00 60.19 101 ILE A C 1
ATOM 819 O O . ILE A 1 101 ? -12.943 5.150 8.840 1.00 60.19 101 ILE A O 1
ATOM 823 N N . ASP A 1 102 ? -13.819 4.321 10.741 1.00 59.22 102 ASP A N 1
ATOM 824 C CA . ASP A 1 102 ? -14.869 5.323 10.924 1.00 59.22 102 ASP A CA 1
ATOM 825 C C . ASP A 1 102 ? -14.348 6.647 11.513 1.00 59.22 102 ASP A C 1
ATOM 827 O O . ASP A 1 102 ? -15.046 7.652 11.455 1.00 59.22 102 ASP A O 1
ATOM 831 N N . ASP A 1 103 ? -13.129 6.670 12.067 1.00 62.19 103 ASP A N 1
ATOM 832 C CA . ASP A 1 103 ? -12.489 7.874 12.629 1.00 62.19 103 ASP A CA 1
ATOM 833 C C . ASP A 1 103 ? -11.620 8.627 11.599 1.00 62.19 103 ASP A C 1
ATOM 835 O O . ASP A 1 103 ? -10.742 9.412 11.968 1.00 62.19 103 ASP A O 1
ATOM 839 N N . ARG A 1 104 ? -11.804 8.331 10.309 1.00 52.75 104 ARG A N 1
ATOM 840 C CA . ARG A 1 104 ? -10.999 8.841 9.196 1.00 52.75 104 ARG A CA 1
ATOM 841 C C . ARG A 1 104 ? -11.765 9.862 8.369 1.00 52.75 104 ARG A C 1
ATOM 843 O O . ARG A 1 104 ? -11.107 10.837 7.945 1.00 52.75 104 ARG A O 1
#